Protein AF-A0A5E4LR68-F1 (afdb_monomer)

Solvent-accessible surface area (backbone atoms only — not comparable to full-atom values): 4014 Å² total; per-residue (Å²): 134,85,77,58,52,70,43,80,47,51,74,71,55,41,50,51,52,32,62,74,70,71,49,57,75,86,76,37,54,76,39,47,34,83,36,69,70,31,50,76,66,70,44,48,66,77,35,38,33,42,36,42,37,73,78,88,85,53,79,47,78,47,62,31,29,26,34,124

Mean predicted aligned error: 4.21 Å

Radius of gyration: 11.97 Å; Cα contacts (8 Å, |Δi|>4): 111; chains: 1; bounding box: 24×31×29 Å

Nearest PDB structures (foldseek):
  8p2i-assembly1_H  TM=9.530E-01  e=1.028E-07  Pyrococcus furiosus DSM 3638
  8qsz-assembly1_E  TM=9.246E-01  e=1.028E-07  Schizosaccharomyces pombe
  9ja1-assembly1_E  TM=9.534E-01  e=2.095E-07  Saccharomyces cerevisiae
  7oq4-assembly1_H  TM=9.204E-01  e=2.385E-07  Sulfolobus acidocaldarius DSM 639
  8yqt-assembly1_D  TM=9.288E-01  e=4.993E-06  African swine fever virus

Organism: NCBI:txid2885759

Sequence (68 aa):
MLVPEMKVLSDAEKTKVLSKYRINEHQLPKMYSKDPAAVALKATAGNLIKVERNDGTGKYTTYRIVVE

Foldseek 3Di:
DFDWDKAWDDPVVVVVVCVVVVHDLVPAAEDECPPPVNVVNVHDAQIKMWTWDDPPVDIDTGIYGYHD

Secondary structure (DSSP, 8-state):
--PPEEEEEPHHHHHHHHHHHT--GGGSPEEETTSHHHHHTT--TTPEEEEEEE-SS-EEEEEEEEE-

Structure (mmCIF, N/CA/C/O backbone):
data_AF-A0A5E4LR68-F1
#
_entry.id   AF-A0A5E4LR68-F1
#
loop_
_atom_site.group_PDB
_atom_site.id
_atom_site.type_symbol
_atom_site.label_atom_id
_atom_site.label_alt_id
_atom_site.label_comp_id
_atom_site.label_asym_id
_atom_site.label_entity_id
_atom_site.label_seq_id
_atom_site.pdbx_PDB_ins_code
_atom_site.Cartn_x
_atom_site.Cartn_y
_atom_site.Cartn_z
_atom_site.occupancy
_atom_site.B_iso_or_equiv
_atom_site.auth_seq_id
_atom_site.auth_comp_id
_atom_site.auth_asym_id
_atom_site.auth_atom_id
_atom_site.pdbx_PDB_model_num
ATOM 1 N N . MET A 1 1 ? 10.105 -19.216 -6.717 1.00 47.00 1 MET A N 1
ATOM 2 C CA . MET A 1 1 ? 8.940 -18.512 -6.136 1.00 47.00 1 MET A CA 1
ATOM 3 C C . MET A 1 1 ? 9.273 -17.031 -6.089 1.00 47.00 1 MET A C 1
ATOM 5 O O . MET A 1 1 ? 10.159 -16.665 -5.333 1.00 47.00 1 MET A O 1
ATOM 9 N N . LEU A 1 2 ? 8.655 -16.197 -6.927 1.00 66.06 2 LEU A N 1
ATOM 10 C CA . LEU A 1 2 ? 8.836 -14.742 -6.863 1.00 66.06 2 LEU A CA 1
ATOM 11 C C . LEU A 1 2 ? 7.662 -14.169 -6.071 1.00 66.06 2 LEU A C 1
ATOM 13 O O . LEU A 1 2 ? 6.593 -13.919 -6.626 1.00 66.06 2 LEU A O 1
ATOM 17 N N . VAL A 1 3 ? 7.837 -14.056 -4.756 1.00 67.94 3 VAL A N 1
ATOM 18 C CA . VAL A 1 3 ? 6.908 -13.282 -3.930 1.00 67.94 3 VAL A CA 1
ATOM 19 C C . VAL A 1 3 ? 7.159 -11.811 -4.270 1.00 67.94 3 VAL A C 1
ATOM 21 O O . VAL A 1 3 ? 8.313 -11.385 -4.217 1.00 67.94 3 VAL A O 1
ATOM 24 N N . PRO A 1 4 ? 6.136 -11.049 -4.692 1.00 82.94 4 PRO A N 1
ATOM 25 C CA . PRO A 1 4 ? 6.316 -9.636 -4.987 1.00 82.94 4 PRO A CA 1
ATOM 26 C C . PRO A 1 4 ? 6.688 -8.877 -3.712 1.00 82.94 4 PRO A C 1
ATOM 28 O O . PRO A 1 4 ? 6.251 -9.234 -2.616 1.00 82.94 4 PRO A O 1
ATOM 31 N N . GLU A 1 5 ? 7.473 -7.815 -3.858 1.00 86.31 5 GLU A N 1
ATOM 32 C CA . GLU A 1 5 ? 7.777 -6.932 -2.739 1.00 86.31 5 GLU A CA 1
ATOM 33 C C . GLU A 1 5 ? 6.513 -6.158 -2.376 1.00 86.31 5 GLU A C 1
ATOM 35 O O . GLU A 1 5 ? 5.856 -5.561 -3.231 1.00 86.31 5 GLU A O 1
ATOM 40 N N . MET A 1 6 ? 6.136 -6.196 -1.104 1.00 90.38 6 MET A N 1
ATOM 41 C CA . MET A 1 6 ? 4.938 -5.530 -0.613 1.00 90.38 6 MET A CA 1
ATOM 42 C C . MET A 1 6 ? 5.316 -4.593 0.525 1.00 90.38 6 MET A C 1
ATOM 44 O O . MET A 1 6 ? 6.076 -4.963 1.418 1.00 90.38 6 MET A O 1
ATOM 48 N N . LYS A 1 7 ? 4.792 -3.368 0.486 1.00 92.06 7 LYS A N 1
ATOM 49 C CA . LYS A 1 7 ? 5.072 -2.329 1.478 1.00 92.06 7 LYS A CA 1
ATOM 50 C C . LYS A 1 7 ? 3.791 -1.598 1.857 1.00 92.06 7 LYS A C 1
ATOM 52 O O . LYS A 1 7 ? 3.032 -1.181 0.983 1.00 92.06 7 LYS A O 1
ATOM 57 N N . VAL A 1 8 ? 3.579 -1.395 3.154 1.00 93.50 8 VAL A N 1
ATOM 58 C CA . VAL A 1 8 ? 2.517 -0.518 3.661 1.00 93.50 8 VAL A CA 1
ATOM 59 C C . VAL A 1 8 ? 2.942 0.934 3.471 1.00 93.50 8 VAL A C 1
ATOM 61 O O . VAL A 1 8 ? 4.049 1.319 3.851 1.00 93.50 8 VAL A O 1
ATOM 64 N N . LEU A 1 9 ? 2.077 1.727 2.848 1.00 92.69 9 LEU A N 1
ATOM 65 C CA . LEU A 1 9 ? 2.272 3.160 2.680 1.00 92.69 9 LEU A CA 1
ATOM 66 C C . LEU A 1 9 ? 1.717 3.919 3.882 1.00 92.69 9 LEU A C 1
ATOM 68 O O . LEU A 1 9 ? 0.680 3.557 4.437 1.00 92.69 9 LEU A O 1
ATOM 72 N N . SER A 1 10 ? 2.397 5.004 4.234 1.00 92.56 10 SER A N 1
ATOM 73 C CA . SER A 1 10 ? 1.905 5.984 5.206 1.00 92.56 10 SER A CA 1
ATOM 74 C C . SER A 1 10 ? 0.725 6.791 4.649 1.00 92.56 10 SER A C 1
ATOM 76 O O . SER A 1 10 ? 0.555 6.900 3.432 1.00 92.56 10 SER A O 1
ATOM 78 N N . ASP A 1 11 ? -0.054 7.438 5.516 1.00 89.94 11 ASP A N 1
ATOM 79 C CA . ASP A 1 11 ? -1.201 8.268 5.105 1.00 89.94 11 ASP A CA 1
ATOM 80 C C . ASP A 1 11 ? -0.804 9.416 4.159 1.00 89.94 11 ASP A C 1
ATOM 82 O O . ASP A 1 11 ? -1.524 9.753 3.213 1.00 89.94 11 ASP A O 1
ATOM 86 N N . ALA A 1 12 ? 0.392 9.979 4.357 1.00 91.25 12 ALA A N 1
ATOM 87 C CA . ALA A 1 12 ? 0.946 11.009 3.484 1.00 91.25 12 ALA A CA 1
ATOM 88 C C . ALA A 1 12 ? 1.251 10.467 2.075 1.00 91.25 12 ALA A C 1
ATOM 90 O O . ALA A 1 12 ? 0.949 11.117 1.070 1.00 91.25 12 ALA A O 1
ATOM 91 N N . GLU A 1 13 ? 1.835 9.270 1.977 1.00 91.69 13 GLU A N 1
ATOM 92 C CA . GLU A 1 13 ? 2.093 8.603 0.694 1.00 91.69 13 GLU A CA 1
ATOM 93 C C . GLU A 1 13 ? 0.794 8.160 0.020 1.00 91.69 13 GLU A C 1
ATOM 95 O O . GLU A 1 13 ? 0.640 8.344 -1.187 1.00 91.69 13 GLU A O 1
ATOM 100 N N . LYS A 1 14 ? -0.160 7.636 0.795 1.00 91.06 14 LYS A N 1
ATOM 101 C CA . LYS A 1 14 ? -1.500 7.269 0.332 1.00 91.06 14 LYS A CA 1
ATOM 102 C C . LYS A 1 14 ? -2.183 8.456 -0.337 1.00 91.06 14 LYS A C 1
ATOM 104 O O . LYS A 1 14 ? -2.578 8.352 -1.496 1.00 91.06 14 LYS A O 1
ATOM 109 N N . THR A 1 15 ? -2.220 9.603 0.337 1.00 91.25 15 THR A N 1
ATOM 110 C CA . THR A 1 15 ? -2.795 10.839 -0.215 1.00 91.25 15 THR A CA 1
ATOM 111 C C . THR A 1 15 ? -2.096 11.244 -1.512 1.00 91.25 15 THR A C 1
ATOM 113 O O . THR A 1 15 ? -2.758 11.510 -2.512 1.00 91.25 15 THR A O 1
ATOM 116 N N . LYS A 1 16 ? -0.755 11.197 -1.553 1.00 93.81 16 LYS A N 1
ATOM 117 C CA . LYS A 1 16 ? 0.011 11.486 -2.778 1.00 93.81 16 LYS A CA 1
ATOM 118 C C . LYS A 1 16 ? -0.357 10.556 -3.934 1.00 93.81 16 LYS A C 1
ATOM 120 O O . LYS A 1 16 ? -0.484 11.030 -5.059 1.00 93.81 16 LYS A O 1
ATOM 125 N N . VAL A 1 17 ? -0.521 9.256 -3.685 1.00 92.06 17 VAL A N 1
ATOM 126 C CA . VAL A 1 17 ? -0.906 8.275 -4.714 1.00 92.06 17 VAL A CA 1
ATOM 127 C C . VAL A 1 17 ? -2.315 8.565 -5.227 1.00 92.06 17 VAL A C 1
ATOM 129 O O . VAL A 1 17 ? -2.506 8.680 -6.438 1.00 92.06 17 VAL A O 1
ATOM 132 N N . LEU A 1 18 ? -3.280 8.752 -4.327 1.00 91.75 18 LEU A N 1
ATOM 133 C CA . LEU A 1 18 ? -4.667 9.056 -4.685 1.00 91.75 18 LEU A CA 1
ATOM 134 C C . LEU A 1 18 ? -4.766 10.351 -5.502 1.00 91.75 18 LEU A C 1
ATOM 136 O O . LEU A 1 18 ? -5.394 10.364 -6.559 1.00 91.75 18 LEU A O 1
ATOM 140 N N . SER A 1 19 ? -4.066 11.413 -5.086 1.00 93.56 19 SER A N 1
ATOM 141 C CA . SER A 1 19 ? -4.012 12.679 -5.829 1.00 93.56 19 SER A CA 1
ATOM 142 C C . SER A 1 19 ? -3.301 12.547 -7.176 1.00 93.56 19 SER A C 1
ATOM 144 O O . SER A 1 19 ? -3.765 13.110 -8.167 1.00 93.56 19 SER A O 1
ATOM 146 N N . LYS A 1 20 ? -2.198 11.788 -7.242 1.00 93.62 20 LYS A N 1
ATOM 147 C CA . LYS A 1 20 ? -1.427 11.577 -8.478 1.00 93.62 20 LYS A CA 1
ATOM 148 C C . LYS A 1 20 ? -2.264 10.895 -9.555 1.00 93.62 20 LYS A C 1
ATOM 150 O O . LYS A 1 20 ? -2.219 11.311 -10.708 1.00 93.62 20 LYS A O 1
ATOM 155 N N . TYR A 1 21 ? -3.007 9.858 -9.180 1.00 91.38 21 TYR A N 1
ATOM 156 C CA . TYR A 1 21 ? -3.853 9.109 -10.111 1.00 91.38 21 TYR A CA 1
ATOM 157 C C . TYR A 1 21 ? -5.280 9.663 -10.206 1.00 91.38 21 TYR A C 1
ATOM 159 O O . TYR A 1 21 ? -6.039 9.206 -11.052 1.00 91.38 21 TYR A O 1
ATOM 167 N N . ARG A 1 22 ? -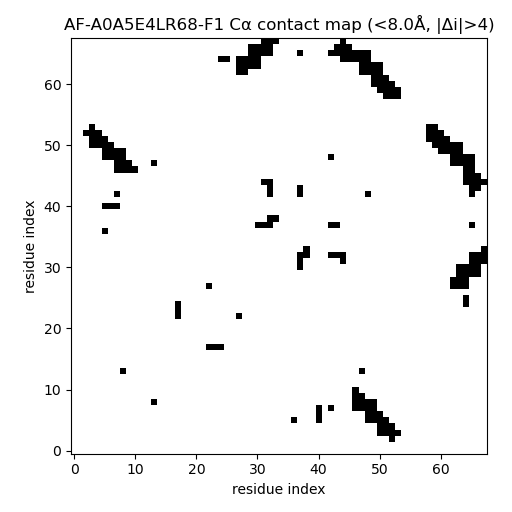5.631 10.667 -9.386 1.00 92.81 22 ARG A N 1
ATOM 168 C CA . ARG A 1 22 ? -6.979 11.255 -9.278 1.00 92.81 22 ARG A CA 1
ATOM 169 C C . ARG A 1 22 ? -8.060 10.190 -9.070 1.00 92.81 22 ARG A C 1
ATOM 171 O O . ARG A 1 22 ? -9.117 10.235 -9.692 1.00 92.81 22 ARG A O 1
ATOM 178 N N . ILE A 1 23 ? -7.763 9.228 -8.201 1.00 92.19 23 ILE A N 1
ATOM 179 C CA . ILE A 1 23 ? -8.656 8.121 -7.850 1.00 92.19 23 ILE A CA 1
ATOM 180 C C . ILE A 1 23 ? -9.017 8.173 -6.373 1.00 92.19 23 ILE A C 1
ATOM 182 O O . ILE A 1 23 ? -8.263 8.683 -5.544 1.00 92.19 23 ILE A O 1
ATOM 186 N N . ASN A 1 24 ? -10.157 7.580 -6.052 1.00 89.88 24 ASN A N 1
ATOM 187 C CA . ASN A 1 24 ? -10.609 7.356 -4.692 1.00 89.88 24 ASN A CA 1
ATOM 188 C C . ASN A 1 24 ? -10.146 5.994 -4.176 1.00 89.88 24 ASN A C 1
ATOM 190 O O . ASN A 1 24 ? -9.939 5.045 -4.932 1.00 89.88 24 ASN A O 1
ATOM 194 N N . GLU A 1 25 ? -10.079 5.875 -2.856 1.00 87.06 25 GLU A N 1
ATOM 195 C CA . GLU A 1 25 ? -9.714 4.646 -2.149 1.00 87.06 25 GLU A CA 1
ATOM 196 C C . GLU A 1 25 ? -10.557 3.435 -2.561 1.00 87.06 25 GLU A C 1
ATOM 198 O O . GLU A 1 25 ? -10.040 2.337 -2.740 1.00 87.06 25 GLU A O 1
ATOM 203 N N . HIS A 1 26 ? -11.853 3.646 -2.790 1.00 87.00 26 HIS A N 1
ATOM 204 C CA . HIS A 1 26 ? -12.790 2.598 -3.193 1.00 87.00 26 HIS A CA 1
ATOM 205 C C . HIS A 1 26 ? -12.573 2.075 -4.618 1.00 87.00 26 HIS A C 1
ATOM 207 O O . HIS A 1 26 ? -13.076 1.002 -4.946 1.00 87.00 26 HIS A O 1
ATOM 213 N N . GLN A 1 27 ? -11.860 2.827 -5.462 1.00 89.69 27 GLN A N 1
ATOM 214 C CA . GLN A 1 27 ? -11.537 2.423 -6.834 1.00 89.69 27 GLN A CA 1
ATOM 215 C C . GLN A 1 27 ? -10.296 1.527 -6.890 1.00 89.69 27 GLN A C 1
ATOM 217 O O . GLN A 1 27 ? -10.000 0.944 -7.932 1.00 89.69 27 GLN A O 1
ATOM 222 N N . LEU A 1 28 ? -9.561 1.417 -5.783 1.00 91.12 28 LEU A N 1
ATOM 223 C CA . LEU A 1 28 ? -8.413 0.537 -5.693 1.00 91.12 28 LEU A CA 1
ATOM 224 C C . LEU A 1 28 ? -8.858 -0.913 -5.472 1.00 91.12 28 LEU A C 1
ATOM 226 O O . LEU A 1 28 ? -9.833 -1.165 -4.756 1.00 91.12 28 LEU A O 1
ATOM 230 N N . PRO A 1 29 ? -8.117 -1.891 -6.021 1.00 92.94 29 PRO A N 1
ATOM 231 C CA . PRO A 1 29 ? -8.315 -3.289 -5.680 1.00 92.94 29 PRO A CA 1
ATOM 232 C C . PRO A 1 29 ? -8.218 -3.500 -4.167 1.00 92.94 29 PRO A C 1
ATOM 234 O O . PRO A 1 29 ? -7.318 -2.979 -3.505 1.00 92.94 29 PRO A O 1
ATOM 237 N N . LYS A 1 30 ? -9.145 -4.285 -3.626 1.00 92.94 30 LYS A N 1
ATOM 238 C CA . LYS A 1 30 ? -9.232 -4.554 -2.190 1.00 92.94 30 LYS A CA 1
ATOM 239 C C . LYS A 1 30 ? -8.369 -5.759 -1.811 1.00 92.94 30 LYS A C 1
ATOM 241 O O . LYS A 1 30 ? -8.200 -6.68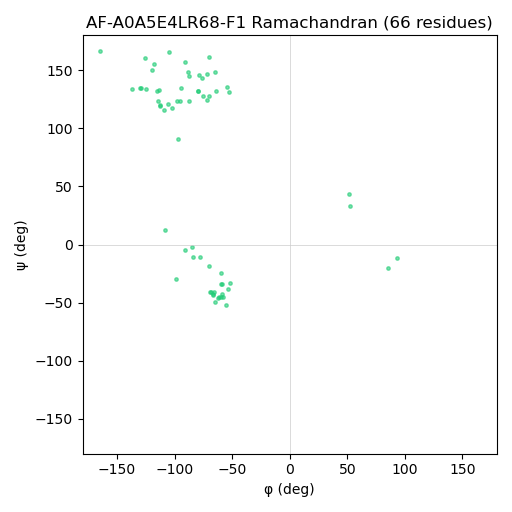6 -2.604 1.00 92.94 30 LYS A O 1
ATOM 246 N N . MET A 1 31 ? -7.836 -5.743 -0.598 1.00 91.50 31 MET A N 1
ATOM 247 C CA . MET A 1 31 ? -7.140 -6.856 0.043 1.00 91.50 31 MET A CA 1
ATOM 248 C C . MET A 1 31 ? -7.748 -7.064 1.426 1.00 91.50 31 MET A C 1
ATOM 250 O O . MET A 1 31 ? -7.964 -6.097 2.143 1.0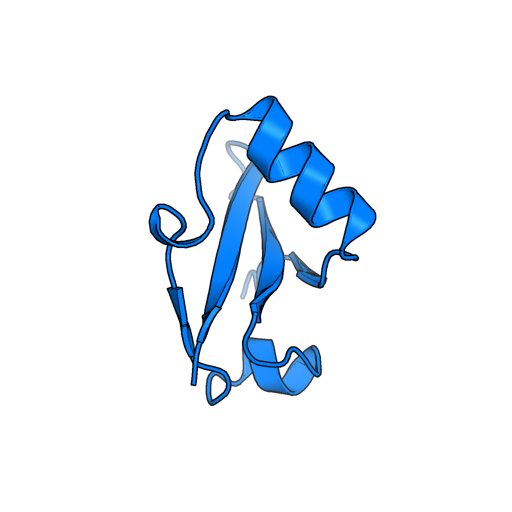0 91.50 31 MET A O 1
ATOM 254 N N . TYR A 1 32 ? -8.037 -8.301 1.809 1.00 92.44 32 TYR A N 1
ATOM 255 C CA . TYR A 1 32 ? -8.570 -8.565 3.142 1.00 92.44 32 TYR A CA 1
ATOM 256 C C . TYR A 1 32 ? -7.466 -8.473 4.194 1.00 92.44 32 TYR A C 1
ATOM 258 O O . TYR A 1 32 ? -6.348 -8.931 3.968 1.00 92.44 32 TYR A O 1
ATOM 266 N N . SER A 1 33 ? -7.794 -7.945 5.369 1.00 91.44 33 SER A N 1
ATOM 267 C CA . SER A 1 33 ? -6.905 -7.911 6.538 1.00 91.44 33 SER A CA 1
ATOM 268 C C . SER A 1 33 ? -6.483 -9.314 6.996 1.00 91.44 33 SER A C 1
ATOM 270 O O . SER A 1 33 ? -5.422 -9.484 7.586 1.00 91.44 33 SER A O 1
ATOM 272 N N . LYS A 1 34 ? -7.293 -10.331 6.670 1.00 89.88 34 LYS A N 1
ATOM 273 C CA . LYS A 1 34 ? -7.029 -11.757 6.919 1.00 89.88 34 LYS A CA 1
ATOM 274 C C . LYS A 1 34 ? -6.040 -12.386 5.934 1.00 89.88 34 LYS A C 1
ATOM 276 O O . LYS A 1 34 ? -5.640 -13.530 6.138 1.00 89.88 34 LYS A O 1
ATOM 281 N N . ASP A 1 35 ? -5.682 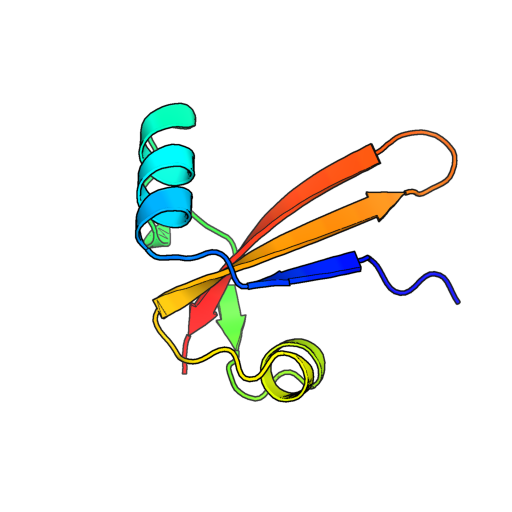-11.689 4.854 1.00 89.25 35 ASP A N 1
ATOM 282 C CA . ASP A 1 35 ? -4.715 -12.197 3.883 1.00 89.25 35 ASP A CA 1
ATOM 283 C C . ASP A 1 35 ? -3.337 -12.361 4.556 1.00 89.25 35 ASP A C 1
ATOM 285 O O . ASP A 1 35 ? -2.874 -11.423 5.213 1.00 89.25 35 ASP A O 1
ATOM 289 N N . PRO A 1 36 ? -2.647 -13.508 4.396 1.00 88.56 36 PRO A N 1
ATOM 290 C CA . PRO A 1 36 ? -1.328 -13.726 4.987 1.00 88.56 36 PRO A CA 1
ATOM 291 C C . PRO A 1 36 ? -0.316 -12.615 4.677 1.00 88.56 36 PRO A C 1
ATOM 293 O O . PRO A 1 36 ? 0.513 -12.295 5.529 1.00 88.56 36 PRO A O 1
ATOM 296 N N . ALA A 1 37 ? -0.390 -11.996 3.494 1.00 87.06 37 ALA A N 1
ATOM 297 C CA . ALA A 1 37 ? 0.479 -10.884 3.124 1.00 87.06 37 ALA A CA 1
ATOM 298 C C . ALA A 1 37 ? 0.167 -9.610 3.922 1.00 87.06 37 ALA A C 1
ATOM 300 O O . ALA A 1 37 ? 1.087 -8.927 4.373 1.00 87.06 37 ALA A O 1
ATOM 301 N N . ALA A 1 38 ? -1.116 -9.304 4.137 1.00 89.50 38 ALA A N 1
ATOM 302 C CA . ALA A 1 38 ? -1.540 -8.170 4.957 1.00 89.50 38 ALA A CA 1
ATOM 303 C C . ALA A 1 38 ? -1.161 -8.379 6.432 1.00 89.50 38 ALA A C 1
ATOM 305 O O . ALA A 1 38 ? -0.615 -7.471 7.061 1.00 89.50 38 ALA A O 1
ATOM 306 N N . VAL A 1 39 ? -1.362 -9.597 6.952 1.00 90.19 39 VAL A N 1
ATOM 307 C CA . VAL A 1 39 ? -0.989 -9.98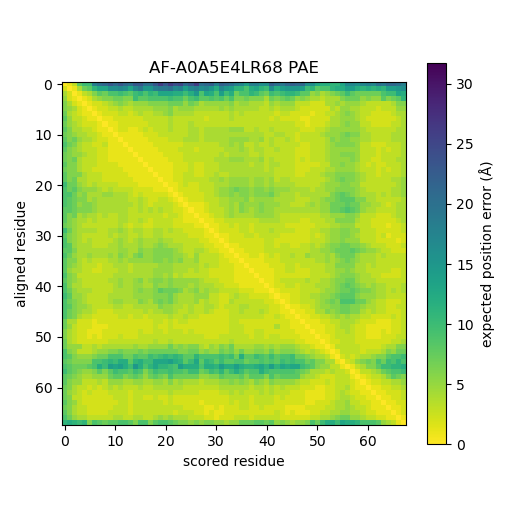2 8.324 1.00 90.19 39 VAL A CA 1
ATOM 308 C C . VAL A 1 39 ? 0.523 -9.888 8.533 1.00 90.19 39 VAL A C 1
ATOM 310 O O . VAL A 1 39 ? 0.969 -9.291 9.513 1.00 90.19 39 VAL A O 1
ATOM 313 N N . ALA A 1 40 ? 1.324 -10.413 7.598 1.00 90.19 40 ALA A N 1
ATOM 314 C CA . ALA A 1 40 ? 2.785 -10.334 7.661 1.00 90.19 40 ALA A CA 1
ATOM 315 C C . ALA A 1 40 ? 3.290 -8.881 7.677 1.00 90.19 40 ALA A C 1
A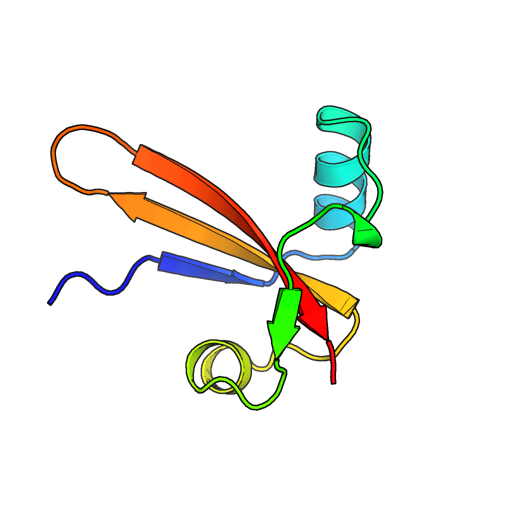TOM 317 O O . ALA A 1 40 ? 4.268 -8.564 8.353 1.00 90.19 40 ALA A O 1
ATOM 318 N N . LEU A 1 41 ? 2.589 -7.992 6.971 1.00 88.00 41 LEU A N 1
ATOM 319 C CA . LEU A 1 41 ? 2.872 -6.560 6.917 1.00 88.00 41 LEU A CA 1
ATOM 320 C C . LEU A 1 41 ? 2.256 -5.747 8.062 1.00 88.00 41 LEU A C 1
ATOM 322 O O . LEU A 1 41 ? 2.478 -4.537 8.118 1.00 88.00 41 LEU A O 1
ATOM 326 N N . LYS A 1 42 ? 1.495 -6.383 8.965 1.00 89.19 42 LYS A N 1
ATOM 327 C CA . LYS A 1 42 ? 0.721 -5.720 10.029 1.00 89.19 42 LYS A CA 1
ATOM 328 C C . LYS A 1 42 ? -0.188 -4.605 9.493 1.00 89.19 42 LYS A C 1
ATOM 330 O O . LYS A 1 42 ? -0.390 -3.592 10.159 1.00 89.19 42 LYS A O 1
ATOM 335 N N . ALA A 1 43 ? -0.708 -4.785 8.281 1.00 90.56 43 ALA A N 1
ATOM 336 C CA . ALA A 1 43 ? -1.583 -3.815 7.645 1.00 90.56 43 ALA A CA 1
ATOM 337 C C . ALA A 1 43 ? -3.010 -3.949 8.196 1.00 90.56 43 ALA A C 1
ATOM 339 O O . ALA A 1 43 ? -3.555 -5.051 8.271 1.00 90.56 43 ALA A O 1
ATOM 340 N N . THR A 1 44 ? -3.623 -2.827 8.562 1.00 90.25 44 THR A N 1
ATOM 341 C CA . THR A 1 44 ? -4.999 -2.760 9.072 1.00 90.25 44 THR A CA 1
ATOM 342 C C . THR A 1 44 ? -5.954 -2.203 8.020 1.00 90.25 44 THR A C 1
ATOM 344 O O . THR A 1 44 ? -5.529 -1.647 7.003 1.00 90.25 44 THR A O 1
ATOM 347 N N . ALA A 1 45 ? -7.262 -2.361 8.240 1.00 89.88 45 ALA A N 1
ATOM 348 C CA . ALA A 1 45 ? -8.278 -1.807 7.351 1.00 89.88 45 ALA A CA 1
ATOM 349 C C . ALA A 1 45 ? -8.060 -0.297 7.128 1.00 89.88 45 ALA A C 1
ATOM 351 O O . ALA A 1 45 ? -7.832 0.462 8.068 1.00 89.88 45 ALA A O 1
ATOM 352 N N . GLY A 1 46 ? -8.093 0.127 5.865 1.00 88.94 46 GLY A N 1
ATOM 353 C CA . GLY A 1 46 ? -7.800 1.495 5.436 1.00 88.94 46 GLY A CA 1
ATOM 354 C C . GLY A 1 46 ? -6.342 1.747 5.034 1.00 88.94 46 GLY A C 1
ATOM 355 O O . GLY A 1 46 ? -6.062 2.775 4.408 1.00 88.94 46 GLY A O 1
ATOM 356 N N . ASN A 1 47 ? -5.411 0.830 5.317 1.00 92.69 47 ASN A N 1
ATOM 357 C CA . ASN A 1 47 ? -4.031 0.953 4.846 1.00 92.69 47 ASN A CA 1
ATOM 358 C C . ASN A 1 47 ? -3.916 0.699 3.340 1.00 92.69 47 ASN A C 1
ATOM 360 O O . ASN A 1 47 ? -4.618 -0.137 2.768 1.00 92.69 47 ASN A O 1
ATOM 364 N N . LEU A 1 48 ? -2.982 1.407 2.700 1.00 93.12 48 LEU A N 1
ATOM 365 C CA . LEU A 1 48 ? -2.664 1.231 1.289 1.00 93.12 48 LEU A CA 1
ATOM 366 C C . LEU A 1 48 ? -1.376 0.418 1.141 1.00 93.12 48 LEU A C 1
ATOM 368 O O . LEU A 1 48 ? -0.306 0.858 1.555 1.00 93.12 48 LEU A O 1
ATOM 372 N N . ILE A 1 49 ? -1.465 -0.752 0.521 1.00 93.69 49 ILE A N 1
ATOM 373 C CA . ILE A 1 49 ? -0.319 -1.613 0.233 1.00 93.69 49 ILE A CA 1
ATOM 374 C C . ILE A 1 49 ? 0.155 -1.341 -1.191 1.00 93.69 49 ILE A C 1
ATOM 376 O O . ILE A 1 49 ? -0.600 -1.473 -2.157 1.00 93.69 49 ILE A O 1
ATOM 380 N N . LYS A 1 50 ? 1.430 -0.989 -1.324 1.00 93.50 50 LYS A N 1
ATOM 381 C CA . LYS A 1 50 ? 2.147 -0.954 -2.595 1.00 93.50 50 LYS A CA 1
ATOM 382 C C . LYS A 1 50 ? 2.732 -2.339 -2.849 1.00 93.50 50 LYS A C 1
ATOM 384 O O . LYS A 1 50 ? 3.485 -2.846 -2.024 1.00 93.50 50 LYS A O 1
ATOM 389 N N . VAL A 1 51 ? 2.390 -2.930 -3.984 1.00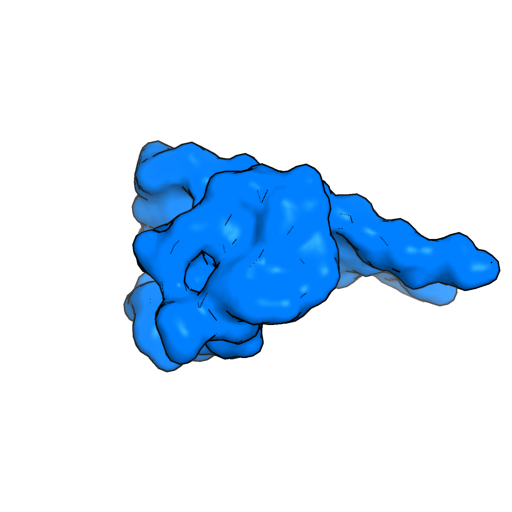 91.88 51 VAL A N 1
ATOM 390 C CA . VAL A 1 51 ? 2.913 -4.219 -4.437 1.00 91.88 51 VAL A CA 1
ATOM 391 C C . VAL A 1 51 ? 3.770 -3.967 -5.669 1.00 91.88 51 VAL A C 1
ATOM 393 O O . VAL A 1 51 ? 3.277 -3.464 -6.681 1.00 91.88 51 VAL A O 1
ATOM 396 N N . GLU A 1 52 ? 5.048 -4.307 -5.577 1.00 90.75 52 GLU A N 1
ATOM 397 C CA . GLU A 1 52 ? 6.024 -4.214 -6.655 1.00 90.75 52 GLU A CA 1
ATOM 398 C C . GLU A 1 52 ? 6.378 -5.620 -7.124 1.00 90.75 52 GLU A C 1
ATOM 400 O O . GLU A 1 52 ? 6.923 -6.445 -6.390 1.00 90.75 52 GLU A O 1
ATOM 405 N N . ARG A 1 53 ? 6.029 -5.911 -8.374 1.00 88.44 53 ARG A N 1
ATOM 406 C CA . ARG A 1 53 ? 6.300 -7.196 -9.008 1.00 88.44 53 ARG A CA 1
ATOM 407 C C . ARG A 1 53 ? 7.262 -6.991 -10.167 1.00 88.44 53 ARG A C 1
ATOM 409 O O . ARG A 1 53 ? 7.038 -6.127 -11.010 1.00 88.44 53 ARG A O 1
ATOM 416 N N . ASN A 1 54 ? 8.301 -7.816 -10.216 1.00 85.88 54 ASN A N 1
ATOM 417 C CA . ASN A 1 54 ? 9.189 -7.942 -11.364 1.00 85.88 54 ASN A CA 1
ATOM 418 C C . ASN A 1 54 ? 8.994 -9.335 -11.965 1.00 85.88 54 ASN A C 1
ATOM 420 O O . ASN A 1 54 ? 9.162 -10.334 -11.267 1.00 85.88 54 ASN A O 1
ATOM 424 N N . ASP A 1 55 ? 8.594 -9.397 -13.228 1.00 82.12 55 ASP A N 1
ATOM 425 C CA . ASP A 1 55 ? 8.368 -10.653 -13.949 1.00 82.12 55 ASP A CA 1
ATOM 426 C C . ASP A 1 55 ? 9.432 -10.933 -15.020 1.00 82.12 55 ASP A C 1
ATOM 428 O O . ASP A 1 55 ? 9.263 -11.827 -15.845 1.00 82.12 55 ASP A O 1
ATOM 432 N N . GLY A 1 56 ? 10.534 -10.180 -15.002 1.00 80.12 56 GLY A N 1
ATOM 433 C CA . GLY A 1 56 ? 11.625 -10.296 -15.968 1.00 80.12 56 GLY A CA 1
ATOM 434 C C . GLY A 1 56 ? 11.408 -9.488 -17.247 1.00 80.12 56 GLY A C 1
ATOM 435 O O . GLY A 1 56 ? 12.390 -9.150 -17.902 1.00 80.12 56 GLY A O 1
ATOM 436 N N . THR A 1 57 ? 10.166 -9.113 -17.573 1.00 83.81 57 THR A N 1
ATOM 437 C CA . THR A 1 57 ? 9.854 -8.235 -18.718 1.00 83.81 57 THR A CA 1
ATOM 438 C C . THR A 1 57 ? 9.640 -6.788 -18.294 1.00 83.81 57 THR A C 1
ATOM 440 O O . THR A 1 57 ? 9.959 -5.863 -19.043 1.00 83.81 57 THR A O 1
ATOM 443 N N . GLY A 1 58 ? 9.161 -6.575 -17.068 1.00 81.69 58 GLY A N 1
ATOM 444 C CA . GLY A 1 58 ? 8.915 -5.246 -16.540 1.00 81.69 58 GLY A CA 1
ATOM 445 C C . GLY A 1 58 ? 8.728 -5.221 -15.029 1.00 81.69 58 GLY A C 1
ATOM 446 O O . GLY A 1 58 ? 8.534 -6.238 -14.361 1.00 81.69 58 GLY A O 1
ATOM 447 N N . LYS A 1 59 ? 8.791 -4.003 -14.485 1.00 87.62 59 LYS A N 1
ATOM 448 C CA . LYS A 1 59 ? 8.407 -3.714 -13.103 1.00 87.62 59 LYS A CA 1
ATOM 449 C C . LYS A 1 59 ? 6.990 -3.161 -13.099 1.00 87.62 59 LYS A C 1
ATOM 451 O O . LYS A 1 59 ? 6.719 -2.143 -13.733 1.00 87.62 59 LYS A O 1
ATOM 456 N N . TYR A 1 60 ? 6.113 -3.808 -12.346 1.00 90.00 60 TYR A N 1
ATOM 457 C CA . TYR A 1 60 ? 4.721 -3.416 -12.186 1.00 90.00 60 TYR A CA 1
ATOM 458 C C . TYR A 1 60 ? 4.483 -2.998 -10.744 1.00 90.00 60 TYR A C 1
ATOM 460 O O . TYR A 1 60 ? 4.714 -3.772 -9.814 1.00 90.00 60 TYR A O 1
ATOM 468 N N . THR A 1 61 ? 3.998 -1.775 -10.564 1.00 91.44 61 THR A N 1
ATOM 469 C C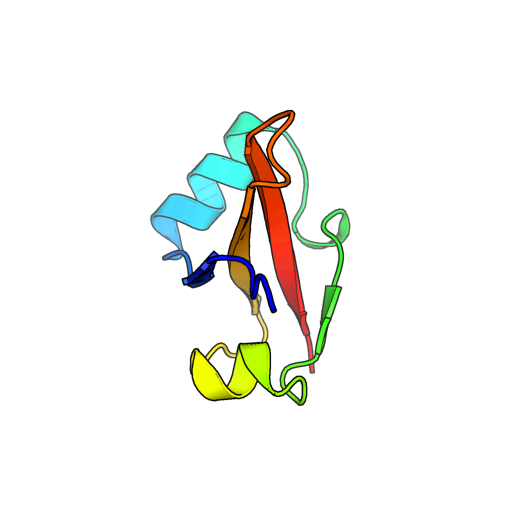A . THR A 1 61 ? 3.561 -1.272 -9.264 1.00 91.44 61 THR A CA 1
ATOM 470 C C . THR A 1 61 ? 2.041 -1.235 -9.246 1.00 91.44 61 THR A C 1
ATOM 472 O O . THR A 1 61 ? 1.428 -0.538 -10.053 1.00 91.44 61 THR A O 1
ATOM 475 N N . THR A 1 62 ? 1.427 -1.954 -8.310 1.00 91.88 62 THR A N 1
ATOM 476 C CA . THR A 1 62 ? -0.011 -1.858 -8.037 1.00 91.88 62 THR A CA 1
ATOM 477 C C . THR A 1 62 ? -0.244 -1.406 -6.604 1.00 91.88 62 THR A C 1
ATOM 479 O O . THR A 1 62 ? 0.544 -1.704 -5.708 1.00 91.88 62 THR A O 1
ATOM 482 N N . TYR A 1 63 ? -1.348 -0.702 -6.382 1.00 93.06 63 TYR A N 1
ATOM 483 C CA . TYR A 1 63 ? -1.768 -0.244 -5.062 1.00 93.06 63 TYR A CA 1
ATOM 484 C C . TYR A 1 63 ? -3.055 -0.965 -4.675 1.00 93.06 63 TYR A C 1
ATOM 486 O O . TYR A 1 63 ? -3.960 -1.076 -5.501 1.00 93.06 63 TYR A O 1
ATOM 494 N N . ARG A 1 64 ? -3.124 -1.496 -3.455 1.00 93.00 64 ARG A N 1
ATOM 495 C CA . ARG A 1 64 ? -4.281 -2.241 -2.945 1.00 93.00 64 ARG A CA 1
ATOM 496 C C . ARG A 1 64 ? -4.688 -1.713 -1.584 1.00 93.00 64 ARG A C 1
ATOM 498 O O . ARG A 1 64 ? -3.819 -1.508 -0.743 1.00 93.00 64 ARG A O 1
ATOM 505 N N . ILE A 1 65 ? -5.979 -1.504 -1.362 1.00 93.81 65 ILE A N 1
ATOM 506 C CA . ILE A 1 65 ? -6.478 -1.036 -0.068 1.00 93.81 65 ILE A CA 1
ATOM 507 C C . ILE A 1 65 ? -6.903 -2.208 0.807 1.00 93.81 65 ILE A C 1
ATOM 509 O O . ILE A 1 65 ? -7.578 -3.125 0.337 1.00 93.81 65 ILE A O 1
ATOM 513 N N . VAL A 1 66 ? -6.506 -2.182 2.074 1.00 94.19 66 VAL A N 1
ATOM 514 C CA . VAL A 1 66 ? -6.893 -3.209 3.036 1.00 94.19 66 VAL A CA 1
ATOM 515 C C . VAL A 1 66 ? -8.311 -2.946 3.535 1.00 94.19 66 VAL A C 1
ATOM 517 O O . VAL A 1 66 ? -8.647 -1.823 3.908 1.00 94.19 66 VAL A O 1
ATOM 520 N N . VAL A 1 67 ? -9.137 -3.983 3.545 1.00 92.56 67 VAL A N 1
ATOM 521 C CA . VAL A 1 67 ? -10.507 -3.998 4.072 1.00 92.56 67 VAL A CA 1
ATOM 522 C C . VAL A 1 67 ? -10.647 -5.127 5.095 1.00 92.56 67 VAL A C 1
ATOM 524 O O . VAL A 1 67 ? -9.816 -6.035 5.120 1.00 92.56 67 VAL A O 1
ATOM 527 N N . G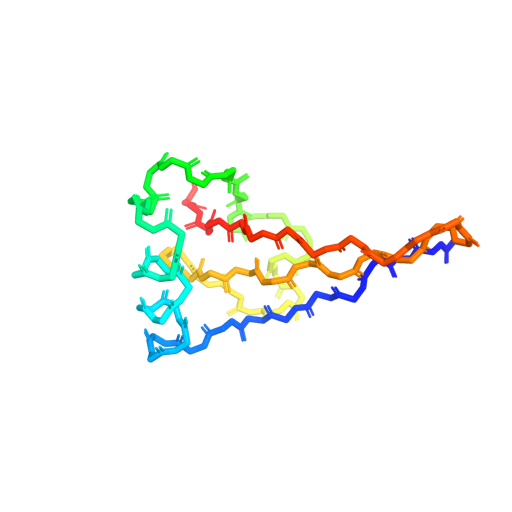LU A 1 68 ? -11.661 -5.065 5.957 1.00 87.81 68 GLU A N 1
ATOM 528 C CA . GLU A 1 68 ? -11.969 -6.153 6.903 1.00 87.81 68 GLU A CA 1
ATOM 529 C C . GLU A 1 68 ? -12.517 -7.416 6.228 1.00 87.81 68 GLU A C 1
ATOM 531 O O . GLU A 1 68 ? -13.257 -7.292 5.223 1.00 87.81 68 GLU A O 1
#

pLDDT: mean 88.95, std 7.14, range [47.0, 94.19]

InterPro domains:
  IPR000783 RNA polymerase, subunit H/Rpb5 C-terminal [PF01191] (2-66)
  IPR014381 DNA-directed RNA polymerase subunit Rpo5/Rpb5 [PTHR10535] (2-67)
  IPR035913 RPB5-like RNA polymerase subunit superfamily [G3DSA:3.90.940.20] (1-68)
  IPR035913 RPB5-like RNA polymerase subunit superfamily [SSF55287] (2-67)